Protein AF-A0A2S9JUY7-F1 (afdb_monomer)

Foldseek 3Di:
DDPVVVLVVLLVVLLVLLLCLLPVVVVDPDPFDPVSVVLSVVLNVQSVVLVVVLVVVVPDDDPDPPDCVNVVSSVVSSVSSNVSSVVSVVSVVVSVVPPD

Organism: NCBI:txid1382456

Structure (mmCIF, N/CA/C/O backbone):
data_AF-A0A2S9JUY7-F1
#
_entry.id   AF-A0A2S9JUY7-F1
#
loop_
_atom_site.group_PDB
_atom_site.id
_atom_site.type_symbol
_atom_site.label_atom_id
_atom_site.label_alt_id
_atom_site.label_comp_id
_atom_site.label_asym_id
_atom_site.label_entity_id
_atom_site.label_seq_id
_atom_site.pdbx_PDB_ins_code
_atom_site.Cartn_x
_atom_site.Cartn_y
_atom_site.Cartn_z
_atom_site.occupancy
_atom_site.B_iso_or_equiv
_atom_site.auth_seq_id
_atom_site.auth_comp_id
_atom_site.auth_asym_id
_atom_site.auth_atom_id
_atom_site.pdbx_PDB_model_num
ATOM 1 N N . MET A 1 1 ? 1.906 -18.061 -20.916 1.00 53.03 1 MET A N 1
ATOM 2 C CA . MET A 1 1 ? 1.386 -16.851 -20.242 1.00 53.03 1 MET A CA 1
ATOM 3 C C . MET A 1 1 ? 2.609 -16.069 -19.787 1.00 53.03 1 MET A C 1
ATOM 5 O O . MET A 1 1 ? 3.472 -16.698 -19.194 1.00 53.03 1 MET A O 1
ATOM 9 N N . ASN A 1 2 ? 2.758 -14.799 -20.175 1.00 75.44 2 ASN A N 1
ATOM 10 C CA . ASN A 1 2 ? 3.988 -14.031 -19.931 1.00 75.44 2 ASN A CA 1
ATOM 11 C C . ASN A 1 2 ? 4.140 -13.763 -18.422 1.00 75.44 2 ASN A C 1
ATOM 13 O O . ASN A 1 2 ? 3.148 -13.419 -17.780 1.00 75.44 2 ASN A O 1
ATOM 17 N N . GLU A 1 3 ? 5.336 -13.926 -17.851 1.00 66.38 3 GLU A N 1
ATOM 18 C CA . GLU A 1 3 ? 5.598 -13.717 -16.411 1.00 66.38 3 GLU A CA 1
ATOM 19 C C . GLU A 1 3 ? 5.170 -12.311 -15.949 1.00 66.38 3 GLU A C 1
ATOM 21 O O . GLU A 1 3 ? 4.561 -12.152 -14.889 1.00 66.38 3 GLU A O 1
ATOM 26 N N . ASP A 1 4 ? 5.334 -11.317 -16.825 1.00 76.81 4 ASP A N 1
ATOM 27 C CA . ASP A 1 4 ? 4.860 -9.942 -16.637 1.00 76.81 4 ASP A CA 1
ATOM 28 C C . ASP A 1 4 ? 3.348 -9.851 -16.397 1.00 76.81 4 ASP A C 1
ATOM 30 O O . ASP A 1 4 ? 2.875 -9.038 -15.603 1.00 76.81 4 ASP A O 1
ATOM 34 N N . THR A 1 5 ? 2.556 -10.690 -17.072 1.00 81.12 5 THR A N 1
ATOM 35 C CA . THR A 1 5 ? 1.100 -10.705 -16.899 1.00 81.12 5 THR A CA 1
ATOM 36 C C . THR A 1 5 ? 0.734 -11.167 -15.493 1.00 81.12 5 THR A C 1
ATOM 38 O O . THR A 1 5 ? -0.135 -10.565 -14.871 1.00 81.12 5 THR A O 1
ATOM 41 N N . ILE A 1 6 ? 1.424 -12.182 -14.963 1.00 84.94 6 ILE A N 1
ATOM 42 C CA . ILE A 1 6 ? 1.1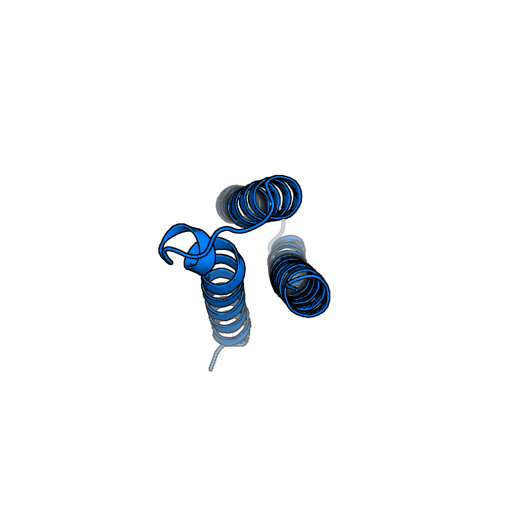67 -12.711 -13.616 1.00 84.94 6 ILE A CA 1
ATOM 43 C C . ILE A 1 6 ? 1.489 -11.653 -12.559 1.00 84.94 6 ILE A C 1
ATOM 45 O O . ILE A 1 6 ? 0.663 -11.400 -11.681 1.00 84.94 6 ILE A O 1
ATOM 49 N N . ILE A 1 7 ? 2.657 -11.011 -12.658 1.00 82.94 7 ILE A N 1
ATOM 50 C CA . ILE A 1 7 ? 3.100 -9.991 -11.696 1.00 82.94 7 ILE A CA 1
ATOM 51 C C . ILE A 1 7 ? 2.149 -8.791 -11.707 1.00 82.94 7 ILE A C 1
ATOM 53 O O . ILE A 1 7 ? 1.709 -8.347 -10.64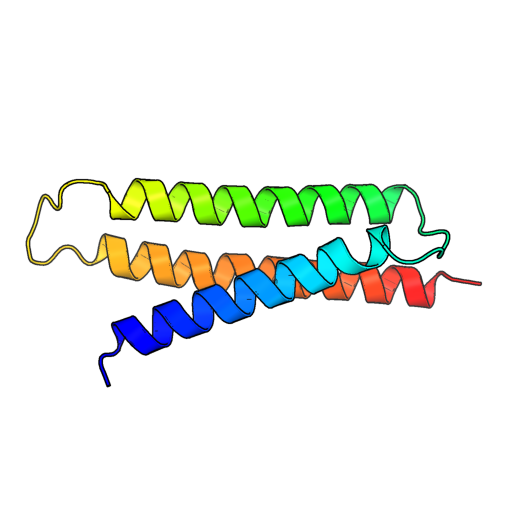7 1.00 82.94 7 ILE A O 1
ATOM 57 N N . ASN A 1 8 ? 1.762 -8.314 -12.892 1.00 81.56 8 ASN A N 1
ATOM 58 C CA . ASN A 1 8 ? 0.832 -7.195 -13.019 1.00 81.56 8 ASN A CA 1
ATOM 59 C C . ASN A 1 8 ? -0.562 -7.545 -12.480 1.00 81.56 8 ASN A C 1
ATOM 61 O O . ASN A 1 8 ? -1.164 -6.748 -11.762 1.00 81.56 8 ASN A O 1
ATOM 65 N N . THR A 1 9 ? -1.079 -8.744 -12.767 1.00 87.25 9 THR A N 1
ATOM 66 C CA . THR A 1 9 ? -2.359 -9.192 -12.201 1.00 87.25 9 THR A CA 1
ATOM 67 C C . THR A 1 9 ? -2.292 -9.267 -10.678 1.00 87.25 9 THR A C 1
ATOM 69 O O . THR A 1 9 ? -3.174 -8.730 -10.006 1.00 87.25 9 THR A O 1
ATOM 72 N N . LEU A 1 10 ? -1.241 -9.877 -10.123 1.00 86.56 10 LEU A N 1
ATOM 73 C CA . LEU A 1 10 ? -1.056 -9.985 -8.677 1.00 86.56 10 LEU A CA 1
ATOM 74 C C . LEU A 1 10 ? -0.983 -8.602 -8.018 1.00 86.56 10 LEU A C 1
ATOM 76 O O . LEU A 1 10 ? -1.631 -8.370 -6.998 1.00 86.56 10 LEU A O 1
ATOM 80 N N . TYR A 1 11 ? -0.254 -7.673 -8.636 1.00 87.81 11 TYR A N 1
ATOM 81 C CA . TYR A 1 11 ? -0.166 -6.285 -8.204 1.00 87.81 11 TYR A CA 1
ATOM 82 C C . TYR A 1 11 ? -1.548 -5.628 -8.090 1.00 87.81 11 TYR A C 1
ATOM 84 O O . TYR A 1 11 ? -1.897 -5.113 -7.026 1.00 87.81 11 TYR A O 1
ATOM 92 N N . PHE A 1 12 ? -2.356 -5.669 -9.155 1.00 87.38 12 PHE A N 1
ATOM 93 C CA . PHE A 1 12 ? -3.665 -5.009 -9.160 1.00 87.38 12 PHE A CA 1
ATOM 94 C C . PHE A 1 12 ? -4.639 -5.645 -8.171 1.00 87.38 12 PHE A C 1
ATOM 96 O O . PHE A 1 12 ? -5.396 -4.927 -7.519 1.00 87.38 12 PHE A O 1
ATOM 103 N N . VAL A 1 13 ? -4.595 -6.971 -8.019 1.00 91.31 13 VAL A N 1
ATOM 104 C CA . VAL A 1 13 ? -5.411 -7.684 -7.029 1.00 91.31 13 VAL A CA 1
ATOM 105 C C . VAL A 1 13 ? -5.047 -7.241 -5.613 1.00 91.31 13 VAL A C 1
ATOM 107 O O . VAL A 1 13 ? -5.941 -6.905 -4.838 1.00 91.31 13 VAL A O 1
ATOM 110 N N . LEU A 1 14 ? -3.755 -7.185 -5.275 1.00 89.75 14 LEU A N 1
ATOM 111 C CA . LEU A 1 14 ? -3.300 -6.766 -3.946 1.00 89.75 14 LEU A CA 1
ATOM 112 C C . LEU A 1 14 ? -3.611 -5.297 -3.668 1.00 89.75 14 LEU A C 1
ATOM 114 O O . LEU A 1 14 ? -4.087 -4.974 -2.583 1.00 89.75 14 LEU A O 1
ATOM 118 N N . MET A 1 15 ? -3.405 -4.422 -4.651 1.00 90.81 15 MET A N 1
ATOM 119 C CA . MET A 1 15 ? -3.760 -3.010 -4.545 1.00 90.81 15 MET A CA 1
ATOM 120 C C . MET A 1 15 ? -5.263 -2.835 -4.295 1.00 90.81 15 MET A C 1
ATOM 122 O O . MET A 1 15 ? -5.657 -2.134 -3.364 1.00 90.81 15 MET A O 1
ATOM 126 N N . ALA A 1 16 ? -6.112 -3.484 -5.099 1.00 91.50 16 ALA A N 1
ATOM 127 C CA . ALA A 1 16 ? -7.562 -3.393 -4.963 1.00 91.50 16 ALA A CA 1
ATOM 128 C C . ALA A 1 16 ? -8.043 -3.968 -3.623 1.00 91.50 16 ALA A C 1
ATOM 130 O O . ALA A 1 16 ? -8.865 -3.351 -2.947 1.00 91.50 16 ALA A O 1
ATOM 131 N N . ALA A 1 17 ? -7.497 -5.114 -3.206 1.00 89.56 17 ALA A N 1
ATOM 132 C CA . ALA A 1 17 ? -7.810 -5.725 -1.921 1.00 89.56 17 ALA A CA 1
ATOM 133 C C . ALA A 1 17 ? -7.376 -4.835 -0.746 1.00 89.56 17 ALA A C 1
ATOM 135 O O . ALA A 1 17 ? -8.164 -4.612 0.172 1.00 89.56 17 ALA A O 1
ATOM 136 N N . GLY A 1 18 ? -6.160 -4.286 -0.782 1.00 87.31 18 GLY A N 1
ATOM 137 C CA . GLY A 1 18 ? -5.641 -3.389 0.250 1.00 87.31 18 GLY A CA 1
ATOM 138 C C . GLY A 1 18 ? -6.463 -2.107 0.375 1.00 87.31 18 GLY A C 1
ATOM 139 O O . GLY A 1 18 ? -6.883 -1.749 1.479 1.00 87.31 18 GLY A O 1
ATOM 140 N N . LEU A 1 19 ? -6.802 -1.477 -0.755 1.00 93.06 19 LEU A N 1
ATOM 141 C CA . LEU A 1 19 ? -7.694 -0.317 -0.798 1.00 93.06 19 LEU A CA 1
ATOM 142 C C . LEU A 1 19 ? -9.090 -0.643 -0.268 1.00 93.06 19 LEU A C 1
ATOM 144 O O . LEU A 1 19 ? -9.648 0.141 0.495 1.00 93.06 19 LEU A O 1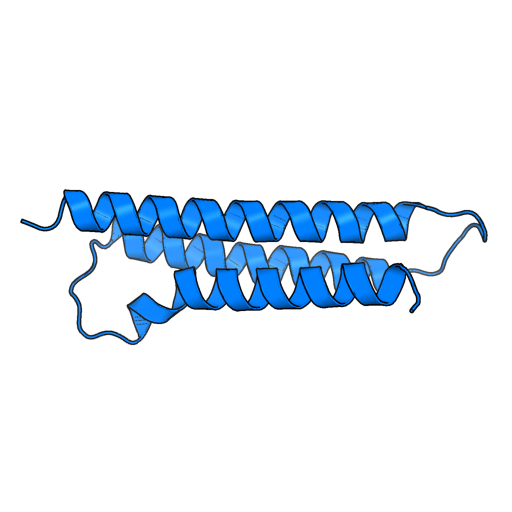
ATOM 148 N N . TRP A 1 20 ? -9.647 -1.803 -0.619 1.00 91.31 20 TRP A N 1
ATOM 149 C CA . TRP A 1 20 ? -10.941 -2.235 -0.097 1.00 91.31 20 TRP A CA 1
ATOM 150 C C . TRP A 1 20 ? -10.899 -2.460 1.418 1.00 91.31 20 TRP A C 1
ATOM 152 O O . TRP A 1 20 ? -11.769 -1.977 2.136 1.00 91.31 20 TRP A O 1
ATOM 162 N N . ILE A 1 21 ? -9.877 -3.141 1.941 1.00 87.62 21 ILE A N 1
ATOM 163 C CA . ILE A 1 21 ? -9.736 -3.412 3.382 1.00 87.62 21 ILE A CA 1
ATOM 164 C C . ILE A 1 21 ? -9.568 -2.111 4.178 1.00 87.62 21 ILE A C 1
ATOM 166 O O . ILE A 1 21 ? -10.152 -1.965 5.258 1.00 87.62 21 ILE A O 1
ATOM 170 N N . ALA A 1 22 ? -8.775 -1.171 3.662 1.00 87.00 22 ALA A N 1
ATOM 171 C CA . ALA A 1 22 ? -8.566 0.124 4.294 1.00 87.00 22 ALA A CA 1
ATOM 172 C C . ALA A 1 22 ? -9.808 1.027 4.174 1.00 87.00 22 ALA A C 1
ATOM 174 O O . ALA A 1 22 ? -10.175 1.685 5.148 1.00 87.00 22 ALA A O 1
ATOM 175 N N . GLY A 1 23 ? -10.459 1.020 3.005 1.00 85.25 23 GLY A N 1
ATOM 176 C CA . GLY A 1 23 ? -11.530 1.932 2.605 1.00 85.25 23 GLY A CA 1
ATOM 177 C C . GLY A 1 23 ? -12.945 1.518 3.009 1.00 85.25 23 GLY A C 1
ATOM 178 O O . GLY A 1 23 ? -13.752 2.375 3.358 1.00 85.25 23 GLY A O 1
ATOM 179 N N . ALA A 1 24 ? -13.266 0.221 3.014 1.00 86.00 24 ALA A N 1
ATOM 180 C CA . ALA A 1 24 ? -14.617 -0.269 3.302 1.00 86.00 24 ALA A CA 1
ATOM 181 C C . ALA A 1 24 ? -15.198 0.253 4.633 1.00 86.00 24 ALA A C 1
ATOM 183 O O . ALA A 1 24 ? -16.392 0.556 4.677 1.00 86.00 24 ALA A O 1
ATOM 184 N N . PRO A 1 25 ? -14.412 0.420 5.712 1.00 82.88 25 PRO A N 1
ATOM 185 C CA . PRO A 1 25 ? -14.903 0.997 6.965 1.00 82.88 25 PRO A CA 1
ATOM 186 C C . PRO A 1 25 ? -15.456 2.422 6.871 1.00 82.88 25 PRO A C 1
ATOM 188 O O . PRO A 1 25 ? -16.341 2.745 7.654 1.00 82.88 25 PRO A O 1
ATOM 191 N N . PHE A 1 26 ? -15.034 3.243 5.901 1.00 80.94 26 PHE A N 1
ATOM 192 C CA . PHE A 1 26 ? -15.602 4.587 5.700 1.00 80.94 26 PHE A CA 1
ATOM 193 C C . PHE A 1 26 ? -17.052 4.561 5.197 1.00 80.94 26 PHE A C 1
ATOM 195 O O . PHE A 1 26 ? -17.783 5.532 5.370 1.00 80.94 26 PHE A O 1
ATOM 202 N N . PHE A 1 27 ? -17.481 3.453 4.588 1.00 81.50 27 PHE A N 1
ATOM 203 C CA . PHE A 1 27 ? -18.831 3.290 4.043 1.00 81.50 27 PHE A CA 1
ATOM 204 C C . PHE A 1 27 ? -19.777 2.539 4.987 1.00 81.50 27 PHE A C 1
ATOM 206 O O . PHE A 1 27 ? -20.974 2.443 4.719 1.00 81.50 27 PHE A O 1
ATOM 213 N N . HIS A 1 28 ? -19.268 2.014 6.104 1.00 76.44 28 HIS A N 1
ATOM 214 C CA . HIS A 1 28 ? -20.088 1.370 7.124 1.00 76.44 28 HIS A CA 1
ATOM 215 C C . HIS A 1 28 ? -20.406 2.368 8.241 1.00 76.44 28 HIS A C 1
ATOM 217 O O . HIS A 1 28 ? -19.517 3.055 8.733 1.00 76.44 28 HIS A O 1
ATOM 223 N N . LYS A 1 29 ? -21.663 2.404 8.709 1.00 61.75 29 LYS A N 1
ATOM 224 C CA . LYS A 1 29 ? -22.116 3.219 9.861 1.00 61.75 29 LYS A CA 1
ATOM 225 C C . LYS A 1 29 ? -21.571 2.723 11.215 1.00 61.75 29 LYS A C 1
ATOM 227 O O . LYS A 1 29 ? -22.272 2.766 12.221 1.00 61.75 29 LYS A O 1
ATOM 232 N N . ALA A 1 30 ? -20.361 2.181 11.253 1.00 65.69 30 ALA A N 1
ATOM 233 C CA . ALA A 1 30 ? -19.719 1.789 12.494 1.00 65.69 30 ALA A CA 1
ATOM 234 C C . ALA A 1 30 ? -18.897 2.969 13.024 1.00 65.69 30 ALA A C 1
ATOM 236 O O . ALA A 1 30 ? -18.092 3.549 12.298 1.00 65.69 30 ALA A O 1
ATOM 237 N N . SER A 1 31 ? -19.081 3.305 14.300 1.00 66.81 31 SER A N 1
ATOM 238 C CA . SER A 1 31 ? -18.223 4.258 15.003 1.00 66.81 31 SER A CA 1
ATOM 239 C C . SER A 1 31 ? -16.839 3.635 15.181 1.00 66.81 31 SER A C 1
ATOM 241 O O . SER A 1 31 ? -16.607 2.861 16.107 1.00 66.81 31 SER A O 1
ATOM 243 N N . TYR A 1 32 ? -15.92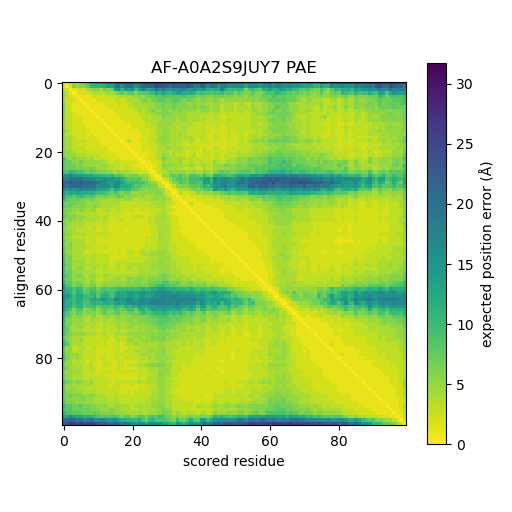9 3.903 14.245 1.00 73.06 32 TYR A N 1
ATOM 244 C CA . TYR A 1 32 ? -14.522 3.532 14.380 1.00 73.06 32 TYR A CA 1
ATOM 245 C C . TYR A 1 32 ? -13.772 4.604 15.182 1.00 73.06 32 TYR A C 1
ATOM 247 O O . TYR A 1 32 ? -14.054 5.794 14.997 1.00 73.06 32 TYR A O 1
ATOM 255 N N . PRO A 1 33 ? -12.800 4.231 16.034 1.00 82.38 33 PRO A N 1
ATOM 256 C CA . PRO A 1 33 ? -11.954 5.197 16.729 1.00 82.38 33 PRO A CA 1
ATOM 257 C C . PRO A 1 33 ? -11.263 6.157 15.749 1.00 82.38 33 PRO A C 1
ATOM 259 O O . PRO A 1 33 ? -10.790 5.738 14.692 1.00 82.38 33 PRO A O 1
ATOM 262 N N . LEU A 1 34 ? -11.146 7.440 16.115 1.00 85.19 34 LEU A N 1
ATOM 263 C CA . LEU A 1 34 ? -10.499 8.462 15.271 1.00 85.19 34 LEU A CA 1
ATOM 264 C C . LEU A 1 34 ? -9.078 8.063 14.849 1.00 85.19 34 LEU A C 1
ATOM 266 O O . LEU A 1 34 ? -8.685 8.277 13.704 1.00 85.19 34 LEU A O 1
ATOM 270 N N . PHE A 1 35 ? -8.327 7.432 15.755 1.00 85.94 35 PHE A N 1
ATOM 271 C CA . PHE A 1 35 ? -6.976 6.950 15.476 1.00 85.94 35 PHE A CA 1
ATOM 272 C C . PHE A 1 35 ? -6.943 5.915 14.341 1.00 85.94 35 PHE A C 1
ATOM 274 O O . PHE A 1 35 ? -6.118 6.010 13.434 1.00 85.94 35 PHE A O 1
ATOM 281 N N . GLY A 1 36 ? -7.872 4.958 14.338 1.00 87.62 36 GLY A N 1
ATOM 282 C CA . GLY A 1 36 ? -7.942 3.950 13.285 1.00 87.62 36 GLY A CA 1
ATOM 283 C C . GLY A 1 36 ? -8.428 4.515 11.951 1.00 87.62 36 GLY A C 1
ATOM 284 O O . GLY A 1 36 ? -7.903 4.140 10.903 1.00 87.62 36 GLY A O 1
ATOM 285 N N . GLN A 1 37 ? -9.336 5.498 11.968 1.00 86.88 37 GLN A N 1
ATOM 286 C CA . GLN A 1 37 ? -9.724 6.238 10.760 1.00 86.88 37 GLN A CA 1
ATOM 287 C C . GLN A 1 37 ? -8.534 6.987 10.140 1.00 86.88 37 GLN A C 1
ATOM 289 O O . GLN A 1 37 ? -8.334 6.925 8.925 1.00 86.88 37 GLN A O 1
ATOM 294 N N . PHE A 1 38 ? -7.707 7.637 10.965 1.00 90.69 38 PHE A N 1
ATOM 295 C CA . PHE A 1 38 ? -6.490 8.307 10.506 1.00 90.69 38 PHE A CA 1
ATOM 296 C C . PHE A 1 38 ? -5.503 7.323 9.861 1.00 90.69 38 PHE A C 1
ATOM 298 O O . PHE A 1 38 ? -5.056 7.554 8.737 1.00 90.69 38 PHE A O 1
ATOM 305 N N . LEU A 1 39 ? -5.216 6.192 10.520 1.00 92.00 39 LEU A N 1
ATOM 306 C CA . LEU A 1 39 ? -4.328 5.162 9.967 1.00 92.00 39 LEU A CA 1
ATOM 307 C C . LEU A 1 39 ? -4.847 4.599 8.638 1.00 92.00 39 LEU A C 1
ATOM 309 O O . LEU A 1 39 ? -4.070 4.407 7.706 1.00 92.00 39 LEU A O 1
ATOM 313 N N . ARG A 1 40 ? -6.161 4.389 8.507 1.00 90.56 40 ARG A N 1
ATOM 314 C CA . ARG A 1 40 ? -6.779 3.951 7.245 1.00 90.56 40 ARG A CA 1
ATOM 315 C C . ARG A 1 40 ? -6.600 4.977 6.134 1.00 90.56 40 ARG A C 1
ATOM 317 O O . ARG A 1 40 ? -6.214 4.600 5.030 1.00 90.56 40 ARG A O 1
ATOM 324 N N . GLY A 1 41 ? -6.834 6.258 6.424 1.00 91.00 41 GLY A N 1
ATOM 325 C CA . GLY A 1 41 ? -6.587 7.343 5.473 1.00 91.00 41 GLY A CA 1
ATOM 326 C C . GLY A 1 41 ? -5.126 7.381 5.016 1.00 91.00 41 GLY A C 1
ATOM 327 O O . GLY A 1 41 ? -4.849 7.480 3.818 1.00 91.00 41 GLY A O 1
ATOM 328 N N . LEU A 1 42 ? -4.190 7.206 5.955 1.00 95.12 42 LEU A N 1
ATOM 329 C CA . LEU A 1 42 ? -2.763 7.112 5.658 1.00 95.12 42 LEU A CA 1
ATOM 330 C C . LEU A 1 42 ? -2.453 5.919 4.744 1.00 95.12 42 LEU A C 1
ATOM 332 O O . LEU A 1 42 ? -1.782 6.091 3.729 1.00 95.12 42 LEU A O 1
ATOM 336 N N . PHE A 1 43 ? -2.976 4.728 5.042 1.00 94.56 43 PHE A N 1
ATOM 337 C CA . PHE A 1 43 ? -2.748 3.543 4.213 1.00 94.56 43 PHE A CA 1
ATOM 338 C C . PHE A 1 43 ? -3.323 3.697 2.807 1.00 94.56 43 PHE A C 1
ATOM 340 O O . PHE A 1 43 ? -2.631 3.376 1.844 1.00 94.56 43 PHE A O 1
ATOM 347 N N . ILE A 1 44 ? -4.539 4.231 2.660 1.00 94.25 44 ILE A N 1
ATOM 348 C CA . ILE A 1 44 ? -5.135 4.528 1.346 1.00 94.25 44 ILE A CA 1
ATOM 349 C C . ILE A 1 44 ? -4.222 5.466 0.552 1.00 94.25 44 ILE A C 1
ATOM 351 O O . ILE A 1 44 ? -3.909 5.202 -0.608 1.00 94.25 44 ILE A O 1
ATOM 355 N N . THR A 1 45 ? -3.736 6.525 1.200 1.00 95.81 45 THR A N 1
ATOM 356 C CA . THR A 1 45 ? -2.830 7.500 0.581 1.00 95.81 45 THR A CA 1
ATOM 357 C C . THR A 1 45 ? -1.533 6.839 0.117 1.00 95.81 45 THR A C 1
ATOM 359 O O . THR A 1 45 ? -1.084 7.079 -1.002 1.00 95.81 45 THR A O 1
ATOM 362 N N . MET A 1 46 ? -0.953 5.954 0.933 1.00 95.81 46 MET A N 1
ATOM 363 C CA . MET A 1 46 ? 0.263 5.219 0.577 1.00 95.81 46 MET A CA 1
ATOM 364 C C . MET A 1 46 ? 0.060 4.270 -0.612 1.00 95.81 46 MET A C 1
ATOM 366 O O . MET A 1 46 ? 0.947 4.191 -1.458 1.00 95.81 46 MET A O 1
ATOM 370 N N . HIS A 1 47 ? -1.099 3.611 -0.746 1.00 93.88 47 HIS A N 1
ATOM 371 C CA . HIS A 1 47 ? -1.389 2.801 -1.939 1.00 93.88 47 HIS A CA 1
ATOM 372 C C . HIS A 1 47 ? -1.358 3.669 -3.207 1.00 93.88 47 HIS A C 1
ATOM 374 O O . HIS A 1 47 ? -0.714 3.309 -4.193 1.00 93.88 47 HIS A O 1
ATOM 380 N N . PHE A 1 48 ? -2.001 4.840 -3.183 1.00 94.00 48 PHE A N 1
ATOM 381 C CA . PHE A 1 48 ? -1.982 5.749 -4.331 1.00 94.00 48 PHE A CA 1
ATOM 382 C C . PHE A 1 48 ? -0.588 6.312 -4.617 1.00 94.00 48 PHE A C 1
ATOM 384 O O . PHE A 1 48 ? -0.222 6.442 -5.782 1.00 94.00 48 PHE A O 1
ATOM 391 N N . LEU A 1 49 ? 0.210 6.591 -3.583 1.00 95.19 49 LEU A N 1
ATOM 392 C CA . LEU A 1 49 ? 1.589 7.048 -3.746 1.00 95.19 49 LEU A CA 1
ATOM 393 C C . LEU A 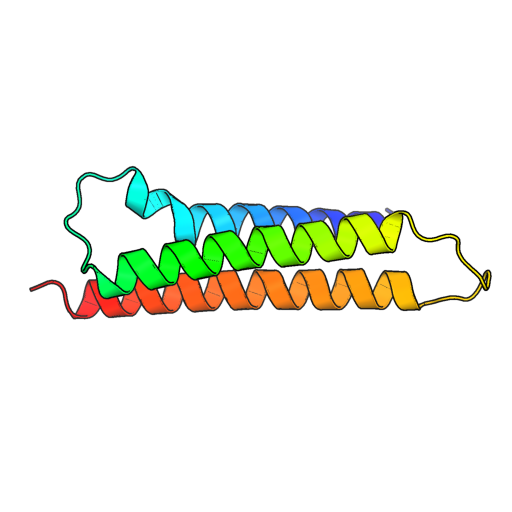1 49 ? 2.459 5.979 -4.424 1.00 95.19 49 LEU A C 1
ATOM 395 O O . LEU A 1 49 ? 3.156 6.281 -5.389 1.00 95.19 49 LEU A O 1
ATOM 399 N N . ILE A 1 50 ? 2.384 4.725 -3.965 1.00 93.62 50 ILE A N 1
ATOM 400 C CA . ILE A 1 50 ? 3.119 3.601 -4.567 1.00 93.62 50 ILE A CA 1
ATOM 401 C C . ILE A 1 50 ? 2.695 3.411 -6.027 1.00 93.62 50 ILE A C 1
ATOM 403 O O . ILE A 1 50 ? 3.548 3.259 -6.901 1.00 93.62 50 ILE A O 1
ATOM 407 N N . LEU A 1 51 ? 1.389 3.461 -6.312 1.00 91.31 51 LEU A N 1
ATOM 408 C CA . LEU A 1 51 ? 0.877 3.390 -7.680 1.00 91.31 51 LEU A CA 1
ATOM 409 C C . LEU A 1 51 ? 1.417 4.534 -8.547 1.00 91.31 51 LEU A C 1
ATOM 411 O O . LEU A 1 51 ? 1.891 4.283 -9.652 1.00 91.31 51 LEU A O 1
ATOM 415 N N . ALA A 1 52 ? 1.389 5.770 -8.049 1.00 92.00 52 ALA A N 1
ATOM 416 C CA . ALA A 1 52 ? 1.891 6.930 -8.776 1.00 92.00 52 ALA A CA 1
ATOM 417 C C . ALA A 1 52 ? 3.384 6.794 -9.105 1.00 92.00 52 ALA A C 1
ATOM 419 O O . ALA A 1 52 ? 3.777 7.030 -10.246 1.00 92.00 52 ALA A O 1
ATOM 420 N N . VAL A 1 53 ? 4.203 6.356 -8.141 1.00 90.56 53 VAL A N 1
ATOM 421 C CA . VAL A 1 53 ? 5.636 6.104 -8.361 1.00 90.56 53 VAL A CA 1
ATOM 422 C C . VAL A 1 53 ? 5.839 5.071 -9.467 1.00 90.56 53 VAL A C 1
ATOM 424 O O . VAL A 1 53 ? 6.612 5.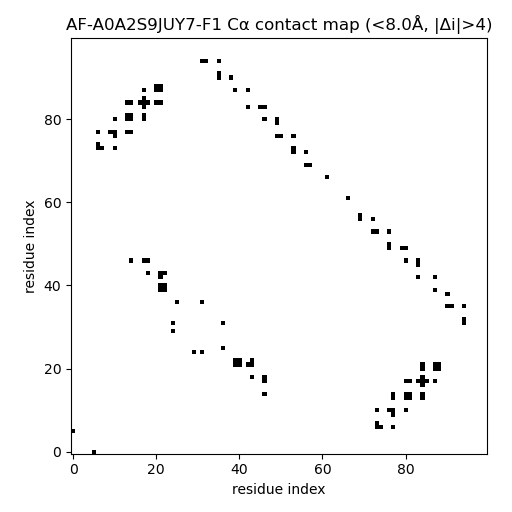320 -10.386 1.00 90.56 53 VAL A O 1
ATOM 427 N N . LEU A 1 54 ? 5.107 3.956 -9.441 1.00 88.75 54 LEU A N 1
ATOM 428 C CA . LEU A 1 54 ? 5.247 2.899 -10.448 1.00 88.75 54 LEU A CA 1
ATOM 429 C C . LEU A 1 54 ? 4.816 3.339 -11.840 1.00 88.75 54 LEU A C 1
ATOM 431 O O . LEU A 1 54 ? 5.487 3.011 -12.815 1.00 88.75 54 LEU A O 1
ATOM 435 N N . ILE A 1 55 ? 3.736 4.116 -11.934 1.00 89.56 55 ILE A N 1
ATOM 436 C CA . ILE A 1 55 ? 3.295 4.721 -13.191 1.00 89.56 55 ILE A CA 1
ATOM 437 C C . ILE A 1 55 ? 4.395 5.639 -13.735 1.00 89.56 55 ILE A C 1
ATOM 439 O O . ILE A 1 55 ? 4.780 5.508 -14.895 1.00 89.56 55 ILE A O 1
ATOM 443 N N . ILE A 1 56 ? 4.949 6.529 -12.903 1.00 90.31 56 ILE A N 1
ATOM 444 C CA . ILE A 1 56 ? 6.038 7.431 -13.307 1.00 90.31 56 ILE A CA 1
ATOM 445 C C . ILE A 1 56 ? 7.249 6.629 -13.788 1.00 90.31 56 ILE A C 1
ATOM 447 O O . ILE A 1 56 ? 7.798 6.948 -14.842 1.00 90.31 56 ILE A O 1
ATOM 451 N N . THR A 1 57 ? 7.644 5.583 -13.055 1.00 86.94 57 THR A N 1
ATOM 452 C CA . THR A 1 57 ? 8.749 4.695 -13.436 1.00 86.94 57 THR A CA 1
ATOM 453 C C . THR A 1 57 ? 8.472 4.008 -14.771 1.00 86.94 57 THR A C 1
ATOM 455 O O . THR A 1 57 ? 9.351 4.015 -15.625 1.00 86.94 57 THR A O 1
ATOM 458 N N . ALA A 1 58 ? 7.256 3.496 -14.997 1.00 84.06 58 ALA A N 1
ATOM 459 C CA . ALA A 1 58 ? 6.852 2.824 -16.236 1.00 84.06 58 ALA A CA 1
ATOM 460 C C . ALA A 1 58 ? 6.963 3.713 -17.485 1.00 84.06 58 ALA A C 1
ATOM 462 O O . ALA A 1 58 ? 7.224 3.205 -18.575 1.00 84.06 58 ALA A O 1
ATOM 463 N N . PHE A 1 59 ? 6.800 5.029 -17.326 1.00 86.56 59 PHE A N 1
ATOM 464 C CA . PHE A 1 59 ? 6.931 6.006 -18.409 1.00 86.56 59 PHE A CA 1
ATOM 465 C C . PHE A 1 59 ? 8.350 6.564 -18.589 1.00 86.56 59 PHE A C 1
ATOM 467 O O . PHE A 1 59 ? 8.575 7.353 -19.509 1.00 86.56 59 PHE A O 1
ATOM 474 N N . GLN A 1 60 ? 9.321 6.179 -17.754 1.00 85.25 60 GLN A N 1
ATOM 475 C CA . GLN A 1 60 ? 10.707 6.596 -17.963 1.00 85.25 60 GLN A CA 1
ATOM 476 C C . GLN A 1 60 ? 11.313 5.888 -19.189 1.00 85.25 60 GLN A C 1
ATOM 478 O O . GLN A 1 60 ? 11.129 4.678 -19.357 1.00 85.25 60 GLN A O 1
ATOM 483 N N . PRO A 1 61 ? 12.077 6.601 -20.040 1.00 81.56 61 PRO A N 1
ATOM 484 C CA . PRO A 1 61 ? 12.796 5.975 -21.141 1.00 81.56 61 PRO A CA 1
ATOM 485 C C . PRO A 1 61 ? 13.811 4.963 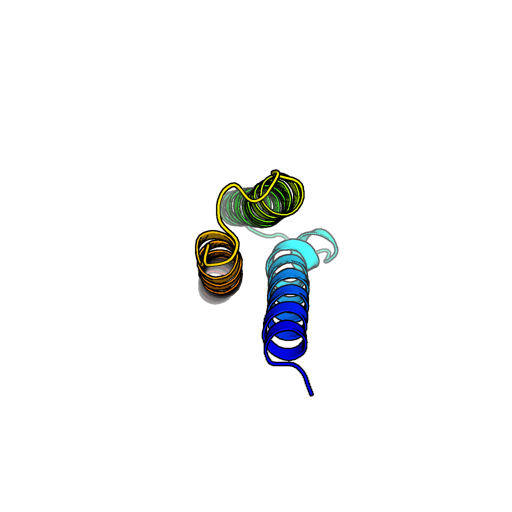-20.601 1.00 81.56 61 PRO A C 1
ATOM 487 O O 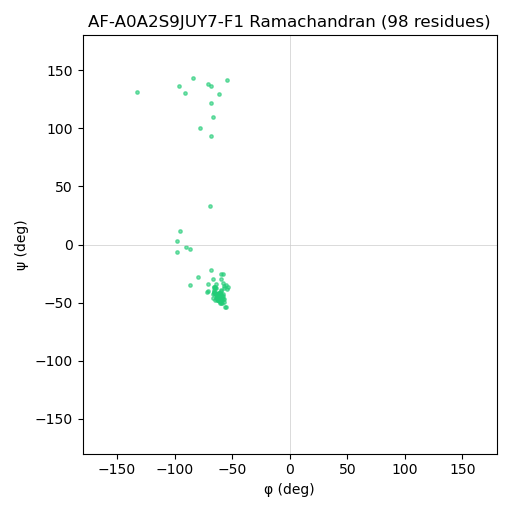. PRO A 1 61 ? 14.632 5.296 -19.742 1.00 81.56 61 PRO A O 1
ATOM 490 N N . ARG A 1 62 ? 13.791 3.734 -21.130 1.00 78.50 62 ARG A N 1
ATOM 491 C CA . ARG A 1 62 ? 14.798 2.721 -20.787 1.00 78.50 62 ARG A CA 1
ATOM 492 C C . ARG A 1 62 ? 16.146 3.145 -21.360 1.00 78.50 62 ARG A C 1
ATOM 494 O O . ARG A 1 62 ? 16.267 3.340 -22.568 1.00 78.50 62 ARG A O 1
ATOM 501 N N . LYS A 1 63 ? 17.147 3.293 -20.491 1.00 77.69 63 LYS A N 1
ATOM 502 C CA . LYS A 1 63 ? 18.520 3.628 -20.900 1.00 77.69 63 LYS A CA 1
ATOM 503 C C . LYS A 1 63 ? 19.286 2.406 -21.413 1.00 77.69 63 LYS A C 1
ATOM 505 O O . LYS A 1 63 ? 20.166 2.569 -22.248 1.00 77.69 63 LYS A O 1
ATOM 510 N N . ASP A 1 64 ? 18.933 1.213 -20.934 1.00 82.19 64 ASP A N 1
ATOM 511 C CA . ASP A 1 64 ? 19.585 -0.055 -21.267 1.00 82.19 64 ASP A CA 1
ATOM 512 C C . ASP A 1 64 ? 18.520 -1.125 -21.615 1.00 82.19 64 ASP A C 1
ATOM 514 O O . ASP A 1 64 ? 17.541 -1.274 -20.877 1.00 82.19 64 ASP A O 1
ATOM 518 N N . PRO A 1 65 ? 18.658 -1.869 -22.730 1.00 73.19 65 PRO A N 1
ATOM 519 C CA . PRO A 1 65 ? 17.797 -3.008 -23.057 1.00 73.19 65 PRO A CA 1
ATOM 520 C C . PRO A 1 65 ? 17.773 -4.127 -22.003 1.00 73.19 65 PRO A C 1
ATOM 522 O O . PRO A 1 65 ? 16.789 -4.861 -21.940 1.00 73.19 65 PRO A O 1
ATOM 525 N N . GLN A 1 66 ? 18.827 -4.267 -21.193 1.00 81.50 66 GLN A N 1
ATOM 526 C CA . GLN A 1 66 ? 18.934 -5.256 -20.112 1.00 81.50 66 GLN A CA 1
ATOM 527 C C . GLN A 1 66 ? 18.526 -4.695 -18.740 1.00 81.50 66 GLN A C 1
ATOM 529 O O . GLN A 1 66 ? 18.757 -5.330 -17.711 1.00 81.50 66 GLN A O 1
ATOM 534 N N . ASP A 1 67 ? 17.916 -3.508 -18.702 1.00 80.25 67 ASP A N 1
ATOM 535 C CA . ASP A 1 67 ? 17.525 -2.860 -17.456 1.00 80.25 67 ASP A CA 1
ATOM 536 C C . ASP A 1 67 ? 16.419 -3.636 -16.715 1.00 80.25 67 ASP A C 1
ATOM 538 O O . ASP A 1 67 ? 15.252 -3.669 -17.117 1.00 80.25 67 ASP A O 1
ATOM 542 N N . VAL A 1 68 ? 16.798 -4.234 -15.586 1.00 83.31 68 VAL A N 1
ATOM 543 C CA . VAL A 1 68 ? 15.913 -4.969 -14.670 1.00 83.31 68 VAL A CA 1
ATOM 544 C C . VAL A 1 68 ? 15.243 -4.071 -13.623 1.00 83.31 68 VAL A C 1
ATOM 546 O O . VAL A 1 68 ? 14.409 -4.547 -12.851 1.00 83.31 68 VAL A O 1
ATOM 549 N N . SER A 1 69 ? 15.561 -2.771 -13.578 1.00 84.31 69 SER A N 1
ATOM 550 C CA . SER A 1 69 ? 15.025 -1.828 -12.582 1.00 84.31 69 SER A CA 1
ATOM 551 C C . SER A 1 69 ? 13.499 -1.764 -12.590 1.00 84.31 69 SER A C 1
ATOM 553 O O . SER A 1 69 ? 12.879 -1.683 -11.530 1.00 84.31 69 SER A O 1
ATOM 555 N N . MET A 1 70 ? 12.883 -1.887 -13.768 1.00 83.12 70 MET A N 1
ATOM 556 C CA . MET A 1 70 ? 11.432 -1.929 -13.920 1.00 83.12 70 MET A CA 1
ATOM 557 C C . MET A 1 70 ? 10.827 -3.143 -13.211 1.00 83.12 70 MET A C 1
ATOM 559 O O . MET A 1 70 ? 9.875 -3.001 -12.448 1.00 83.12 70 MET A O 1
ATOM 563 N N . ALA A 1 71 ? 11.395 -4.333 -13.428 1.00 83.25 71 ALA A N 1
ATOM 564 C CA . ALA A 1 71 ? 10.925 -5.560 -12.792 1.00 83.25 71 ALA A CA 1
ATOM 565 C C . ALA A 1 71 ? 11.048 -5.468 -11.264 1.00 83.25 71 ALA A C 1
ATOM 567 O O . ALA A 1 71 ? 10.111 -5.816 -10.544 1.00 83.25 71 ALA A O 1
ATOM 568 N N . TYR A 1 72 ? 12.157 -4.911 -10.764 1.00 85.56 72 TYR A N 1
ATOM 569 C CA . TYR A 1 72 ? 12.319 -4.642 -9.337 1.00 85.56 72 TYR A CA 1
ATOM 570 C C . TYR A 1 72 ? 11.300 -3.638 -8.808 1.00 85.56 72 TYR A C 1
ATOM 572 O O . TYR A 1 72 ? 10.735 -3.873 -7.744 1.00 85.56 72 TYR A O 1
ATOM 580 N N . ALA A 1 73 ? 11.026 -2.551 -9.533 1.00 87.94 73 ALA A N 1
ATOM 581 C CA . ALA A 1 73 ? 10.026 -1.572 -9.126 1.00 87.94 73 ALA A CA 1
ATOM 582 C C . ALA A 1 73 ? 8.659 -2.244 -8.936 1.00 87.94 73 ALA A C 1
ATOM 584 O O . ALA A 1 73 ? 8.065 -2.123 -7.866 1.00 87.94 73 ALA A O 1
ATOM 585 N N . TRP A 1 74 ? 8.205 -3.039 -9.909 1.00 86.50 74 TRP A N 1
ATOM 586 C CA . TRP A 1 74 ? 6.956 -3.797 -9.793 1.00 86.50 74 TRP A CA 1
ATOM 587 C C . TRP A 1 74 ? 6.971 -4.796 -8.633 1.00 86.50 74 TRP A C 1
ATOM 589 O O . TRP A 1 74 ? 5.992 -4.864 -7.889 1.00 86.50 74 TRP A O 1
ATOM 599 N N . LEU A 1 75 ? 8.077 -5.514 -8.418 1.00 88.31 75 LEU A N 1
ATOM 600 C CA . LEU A 1 75 ? 8.222 -6.437 -7.290 1.00 88.31 75 LEU A CA 1
ATOM 601 C C . LEU A 1 75 ? 8.113 -5.710 -5.939 1.00 88.31 75 LEU A C 1
ATOM 603 O O . LEU A 1 75 ? 7.352 -6.133 -5.069 1.00 88.31 75 LEU A O 1
ATOM 607 N N . TYR A 1 76 ? 8.810 -4.583 -5.774 1.00 89.56 76 TYR A N 1
ATOM 608 C CA . TYR A 1 76 ? 8.690 -3.740 -4.582 1.00 89.56 76 TYR A CA 1
ATOM 609 C C . TYR A 1 76 ? 7.285 -3.146 -4.441 1.00 89.56 76 TYR A C 1
ATOM 611 O O . TYR A 1 76 ? 6.785 -3.027 -3.327 1.00 89.56 76 TYR A O 1
ATOM 619 N N . GLY A 1 77 ? 6.618 -2.839 -5.554 1.00 90.88 77 GLY A N 1
ATOM 620 C CA . GLY A 1 77 ? 5.217 -2.435 -5.594 1.00 90.88 77 GLY A CA 1
ATOM 621 C C . GLY A 1 77 ? 4.271 -3.492 -5.030 1.00 90.88 77 GLY A C 1
ATOM 622 O O . GLY A 1 77 ? 3.431 -3.184 -4.187 1.00 90.88 77 GLY A O 1
ATOM 623 N N . VAL A 1 78 ? 4.437 -4.746 -5.463 1.00 90.62 78 VAL A N 1
ATOM 624 C CA . VAL A 1 78 ? 3.684 -5.906 -4.959 1.00 90.62 78 VAL A CA 1
ATOM 625 C C . VAL A 1 78 ? 3.893 -6.065 -3.453 1.00 90.62 78 VAL A C 1
ATOM 627 O O . VAL A 1 78 ? 2.919 -6.152 -2.705 1.00 90.62 78 VAL A O 1
ATOM 630 N N . VAL A 1 79 ? 5.150 -6.050 -2.997 1.00 93.38 79 VAL A N 1
ATOM 631 C CA . VAL A 1 79 ? 5.495 -6.173 -1.570 1.00 93.38 79 VAL A CA 1
ATOM 632 C C . VAL A 1 79 ? 4.930 -5.004 -0.759 1.00 93.38 79 VAL A C 1
ATOM 634 O O . VAL A 1 79 ? 4.364 -5.218 0.312 1.00 93.38 79 VAL A O 1
ATOM 637 N N . GLY A 1 80 ? 5.028 -3.780 -1.280 1.00 93.12 80 GLY A N 1
ATOM 638 C CA . GLY A 1 80 ? 4.509 -2.573 -0.643 1.00 93.12 80 GLY A CA 1
ATOM 639 C C . GLY A 1 80 ? 2.996 -2.629 -0.433 1.00 93.12 80 GLY A C 1
ATOM 640 O O . GLY A 1 80 ? 2.526 -2.437 0.689 1.00 93.12 80 GLY A O 1
ATOM 641 N N . HIS A 1 81 ? 2.231 -2.968 -1.474 1.00 93.62 81 HIS A N 1
ATOM 642 C CA . HIS A 1 81 ? 0.772 -3.106 -1.367 1.00 93.62 81 HIS A CA 1
ATOM 643 C C . HIS A 1 81 ? 0.353 -4.259 -0.459 1.00 93.62 81 HIS A C 1
ATOM 645 O O . HIS A 1 81 ? -0.553 -4.092 0.356 1.00 93.62 81 HIS A O 1
ATOM 651 N N . ALA A 1 82 ? 1.030 -5.409 -0.536 1.00 92.44 82 ALA A N 1
ATOM 652 C CA . ALA A 1 82 ? 0.775 -6.520 0.378 1.00 92.44 82 ALA A CA 1
ATOM 653 C C . ALA A 1 82 ? 1.003 -6.106 1.843 1.00 92.44 82 ALA A C 1
ATOM 655 O O . ALA A 1 82 ? 0.164 -6.378 2.702 1.00 92.44 82 ALA A O 1
ATOM 656 N N . GLY A 1 83 ? 2.098 -5.391 2.122 1.00 94.38 83 GLY A N 1
ATOM 657 C CA . GLY A 1 83 ? 2.398 -4.854 3.448 1.00 94.38 83 GLY A CA 1
ATOM 658 C C . GLY A 1 83 ? 1.318 -3.897 3.952 1.00 94.38 83 GLY A C 1
ATOM 659 O O . GLY A 1 83 ? 0.837 -4.049 5.074 1.00 94.38 83 GLY A O 1
ATOM 660 N N . LEU A 1 84 ? 0.870 -2.956 3.117 1.00 93.75 84 LEU A N 1
ATOM 661 C CA . LEU A 1 84 ? -0.202 -2.026 3.483 1.00 93.75 84 LEU A CA 1
ATOM 662 C C . LEU A 1 84 ? -1.544 -2.735 3.717 1.00 93.75 84 LEU A C 1
ATOM 664 O O . LEU A 1 84 ? -2.280 -2.367 4.638 1.00 93.75 84 LEU A O 1
ATOM 668 N N . ALA A 1 85 ? -1.858 -3.768 2.933 1.00 91.12 85 ALA A N 1
ATOM 669 C CA . ALA A 1 85 ? -3.044 -4.593 3.139 1.00 91.12 85 ALA A CA 1
ATOM 670 C C . ALA A 1 85 ? -2.986 -5.329 4.490 1.00 91.12 85 ALA A C 1
ATOM 672 O O . ALA A 1 85 ? -3.953 -5.293 5.253 1.00 91.12 85 ALA A O 1
ATOM 673 N N . ILE A 1 86 ? -1.838 -5.927 4.829 1.00 93.69 86 ILE A N 1
ATOM 674 C CA . ILE A 1 86 ? -1.609 -6.598 6.118 1.00 93.69 86 ILE A CA 1
ATOM 675 C C . ILE A 1 86 ? -1.725 -5.605 7.279 1.00 93.69 86 ILE A C 1
ATOM 677 O O . ILE A 1 86 ? -2.442 -5.874 8.241 1.00 93.69 86 ILE A O 1
ATOM 681 N N . LEU A 1 87 ? -1.094 -4.432 7.188 1.00 93.94 87 LEU A N 1
ATOM 682 C CA . LEU A 1 87 ? -1.210 -3.386 8.210 1.00 93.94 87 LEU A CA 1
ATOM 683 C C . LEU A 1 87 ? -2.663 -2.921 8.387 1.00 93.94 87 LEU A C 1
ATOM 685 O O . LEU A 1 87 ? -3.125 -2.741 9.513 1.00 93.94 87 LEU A O 1
ATOM 689 N N . SER A 1 88 ? -3.417 -2.803 7.292 1.00 90.50 88 SER A N 1
ATOM 690 C CA . SER A 1 88 ? -4.845 -2.462 7.335 1.00 90.50 88 SER A CA 1
ATOM 691 C C . SER A 1 88 ? -5.681 -3.544 8.032 1.00 90.50 88 SER A C 1
ATOM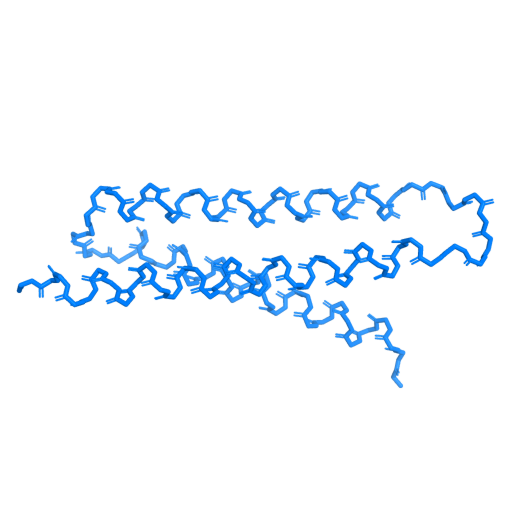 693 O O . SER A 1 88 ? -6.613 -3.220 8.777 1.00 90.50 88 SER A O 1
ATOM 695 N N . LEU A 1 89 ? -5.344 -4.825 7.832 1.00 91.44 89 LEU A N 1
ATOM 696 C CA . LEU A 1 89 ? -5.956 -5.948 8.549 1.00 91.44 89 LEU A CA 1
ATOM 697 C C . LEU A 1 89 ? -5.607 -5.926 10.038 1.00 91.44 89 LEU A C 1
ATOM 699 O O . LEU A 1 89 ? -6.499 -6.116 10.860 1.00 91.44 89 LEU A O 1
ATOM 703 N N . ILE A 1 90 ? -4.350 -5.644 10.390 1.00 93.12 90 ILE A N 1
ATOM 704 C CA . ILE A 1 90 ? -3.899 -5.533 11.783 1.00 93.12 90 ILE A CA 1
ATOM 705 C C . ILE A 1 90 ? -4.656 -4.415 12.500 1.00 93.12 90 ILE A C 1
ATOM 707 O O . ILE A 1 90 ? -5.214 -4.657 13.566 1.00 93.12 90 ILE A O 1
ATOM 711 N N . VAL A 1 91 ? -4.754 -3.221 11.904 1.00 90.50 91 VAL A N 1
ATOM 712 C CA . VAL A 1 91 ? -5.535 -2.114 12.485 1.00 90.50 91 VAL A CA 1
ATOM 713 C C . VAL A 1 91 ? -6.989 -2.529 12.688 1.00 90.50 91 VAL A C 1
ATOM 715 O O . VAL A 1 91 ? -7.543 -2.313 13.761 1.00 90.50 91 VAL A O 1
ATOM 718 N N . ARG A 1 92 ? -7.600 -3.197 11.701 1.00 87.19 92 ARG A N 1
ATOM 719 C CA . ARG A 1 92 ? -8.972 -3.710 11.826 1.00 87.19 92 ARG A CA 1
ATOM 720 C C . ARG A 1 92 ? -9.118 -4.733 12.954 1.00 87.19 92 ARG A C 1
ATOM 722 O O . ARG A 1 92 ? -10.127 -4.715 13.651 1.00 87.19 92 ARG A O 1
ATOM 729 N N . PHE A 1 93 ? -8.153 -5.633 13.102 1.00 89.56 93 PHE A N 1
ATOM 730 C CA . PHE A 1 93 ? -8.151 -6.656 14.141 1.00 89.56 93 PHE A CA 1
ATOM 731 C C . PHE A 1 93 ? -8.009 -6.033 15.532 1.00 89.56 93 PHE A C 1
ATOM 733 O O . PHE A 1 93 ? -8.800 -6.338 16.416 1.00 89.56 93 PHE A O 1
ATOM 740 N N . ILE A 1 94 ? -7.077 -5.092 15.694 1.00 89.56 94 ILE A N 1
ATOM 741 C CA . ILE A 1 94 ? -6.893 -4.305 16.917 1.00 89.56 94 ILE A CA 1
ATOM 742 C C . ILE A 1 94 ? -8.195 -3.586 17.280 1.00 89.56 94 ILE A C 1
ATOM 744 O O . ILE A 1 94 ? -8.718 -3.777 18.370 1.00 89.56 94 ILE A O 1
ATOM 748 N N . GLU A 1 95 ? -8.778 -2.823 16.353 1.00 86.06 95 GLU A N 1
ATOM 749 C CA . GLU A 1 95 ? -10.055 -2.138 16.589 1.00 86.06 95 GLU A CA 1
ATOM 750 C C . GLU A 1 95 ? -11.183 -3.100 16.967 1.00 86.06 95 GLU A C 1
ATOM 752 O O . GLU A 1 95 ? -12.074 -2.720 17.714 1.00 86.06 95 GLU A O 1
ATOM 757 N N . HIS A 1 96 ? -11.180 -4.328 16.444 1.00 85.12 96 HIS A N 1
ATOM 758 C CA . HIS A 1 96 ? -12.169 -5.333 16.814 1.00 85.12 96 HIS A CA 1
ATOM 759 C C . HIS A 1 96 ? -11.968 -5.852 18.241 1.00 85.12 96 HIS A C 1
ATOM 761 O O . HIS A 1 96 ? -12.956 -6.013 18.946 1.00 85.12 96 HIS A O 1
ATOM 767 N N . LEU A 1 97 ? -10.722 -6.064 18.678 1.00 87.38 97 LEU A N 1
ATOM 768 C CA . LEU A 1 97 ? -10.408 -6.483 20.050 1.00 87.38 97 LEU A CA 1
ATOM 769 C C . LEU A 1 97 ? -10.732 -5.407 21.096 1.00 87.38 97 LEU A C 1
ATOM 771 O O . LEU A 1 97 ? -11.033 -5.742 22.235 1.00 87.38 97 LEU A O 1
ATOM 775 N N . PHE A 1 98 ? -10.652 -4.131 20.712 1.00 82.69 98 PHE A N 1
ATOM 776 C CA . PHE A 1 98 ? -10.923 -2.985 21.588 1.00 82.69 98 PHE A CA 1
ATOM 777 C C . PHE A 1 98 ? -12.339 -2.409 21.438 1.00 82.69 98 PHE A C 1
ATOM 779 O O . PHE A 1 98 ? -12.652 -1.393 22.057 1.00 82.69 98 PHE A O 1
ATOM 786 N N . LYS A 1 99 ? -13.197 -3.018 20.610 1.00 70.69 99 LYS A N 1
ATOM 787 C CA . LYS A 1 99 ? -14.633 -2.731 20.621 1.00 70.69 99 LYS A CA 1
ATOM 788 C C . LYS A 1 99 ? -15.239 -3.469 21.812 1.00 70.69 99 LYS A C 1
ATOM 790 O O . LYS A 1 99 ? -15.426 -4.679 21.729 1.00 70.69 99 LYS A O 1
ATOM 795 N N . GLU A 1 100 ? -15.473 -2.732 22.896 1.00 55.84 100 GLU A N 1
ATOM 796 C CA . GLU A 1 100 ? -16.360 -3.151 23.993 1.00 55.84 100 GLU A CA 1
ATOM 797 C C . GLU A 1 100 ? -17.745 -3.556 23.468 1.00 55.84 100 GLU A C 1
ATOM 799 O O . GLU A 1 100 ? -18.273 -2.855 22.566 1.00 55.84 100 GLU A O 1
#

pLDDT: mean 85.88, std 8.24, range [53.03, 95.81]

Sequence (100 aa):
MNEDTIINTLYFVLMAAGLWIAGAPFFHKASYPLFGQFLRGLFITMHFLILAVLIITAFQPRKDPQDVSMAYAWLYGVVGHAGLAILSLIVRFIEHLFKE

Mean predicted aligned error: 5.31 Å

Solvent-accessible surface area (backbone atoms only — not comparable to full-atom values): 5660 Å² total; per-residue (Å²): 132,61,70,67,55,55,56,53,51,52,34,52,52,36,42,53,49,21,43,46,62,33,47,51,60,80,79,43,98,61,92,68,58,69,69,58,53,50,53,27,52,51,46,46,50,49,50,53,49,53,51,50,52,50,53,56,58,71,70,52,82,77,91,49,98,83,61,56,63,63,62,50,50,53,52,53,48,38,52,50,29,46,50,48,27,51,51,35,49,49,53,52,50,52,55,55,74,69,55,127

Secondary structure (DSSP, 8-state):
--HHHHHHHHHHHHHHHHHHHHHGGGGS-----HHHHHHHHHHHHHHHHHHHHHHHHHTSPPS-TT--HHHHHHHHHHHHHHHHHHHHHHHHHHHHHT--

Radius of gyration: 16.33 Å; Cα contacts (8 Å, |Δi|>4): 70; chains: 1; bounding box: 42×25×47 Å

Nearest PDB structures (foldseek):
  7zqd-assembly1_L  TM=3.641E-01  e=8.088E-01  Chlamydomonas reinhardtii